Protein AF-A0A1L5NSS5-F1 (afdb_monomer_lite)

Organism: NCBI:txid56730

Secondary structure (DSSP, 8-state):
-HHHHHHHHHH-TTS-HHHHHHHHHHHHHHHHHHHHHHHTT-TTPPPHHHHHHHHHHHHHHHHHHHHHTTS---

Structure (mmCIF, N/CA/C/O backbone):
data_AF-A0A1L5NSS5-F1
#
_entry.id   AF-A0A1L5NSS5-F1
#
loop_
_atom_site.group_PDB
_atom_site.id
_atom_site.type_symbol
_atom_site.label_atom_id
_atom_site.label_alt_id
_atom_site.label_comp_id
_atom_site.label_asym_id
_atom_site.label_entity_id
_atom_site.label_seq_id
_atom_site.pdbx_PDB_ins_code
_atom_site.Cartn_x
_atom_site.Cartn_y
_atom_site.Cartn_z
_atom_site.occupancy
_atom_site.B_iso_or_equiv
_atom_site.auth_seq_id
_atom_site.auth_comp_id
_atom_site.auth_asym_id
_atom_site.auth_atom_id
_atom_site.pdbx_PDB_model_num
ATOM 1 N N . MET A 1 1 ? -13.477 10.391 -2.242 1.00 55.25 1 MET A N 1
ATOM 2 C CA . MET A 1 1 ? -12.466 9.339 -1.978 1.00 55.25 1 MET A CA 1
ATOM 3 C C . MET A 1 1 ? -13.066 8.134 -1.271 1.00 55.25 1 MET A C 1
ATOM 5 O O . MET A 1 1 ? -12.431 7.089 -1.251 1.00 55.25 1 MET A O 1
ATOM 9 N N . ASP A 1 2 ? -14.287 8.249 -0.752 1.00 59.88 2 ASP A N 1
ATOM 10 C CA . ASP A 1 2 ? -14.920 7.212 0.066 1.00 59.88 2 ASP A CA 1
ATOM 11 C C . ASP A 1 2 ? -15.140 5.896 -0.695 1.00 59.88 2 ASP A C 1
ATOM 13 O O . ASP A 1 2 ? -14.934 4.832 -0.127 1.00 59.88 2 ASP A O 1
ATOM 17 N N . VAL A 1 3 ? -15.398 5.961 -2.008 1.00 63.41 3 VAL A N 1
ATOM 18 C CA . VAL A 1 3 ? -15.554 4.775 -2.878 1.00 63.41 3 VAL A CA 1
ATOM 19 C C . VAL A 1 3 ? -14.263 3.949 -2.999 1.00 63.41 3 VAL A C 1
ATOM 21 O O . VAL A 1 3 ? -14.312 2.731 -3.082 1.00 63.41 3 VAL A O 1
ATOM 24 N N . ILE A 1 4 ? -13.082 4.583 -2.976 1.00 74.56 4 ILE A N 1
ATOM 25 C CA . ILE A 1 4 ? -11.799 3.857 -3.092 1.00 74.56 4 ILE A CA 1
ATOM 26 C C . ILE A 1 4 ? -11.431 3.174 -1.766 1.00 74.56 4 ILE A C 1
ATOM 28 O O . ILE A 1 4 ? -10.744 2.155 -1.757 1.00 74.56 4 ILE A O 1
ATOM 32 N N . ALA A 1 5 ? -11.880 3.729 -0.638 1.00 83.00 5 ALA A N 1
ATOM 33 C CA . ALA A 1 5 ? -11.589 3.198 0.691 1.00 83.00 5 ALA A CA 1
ATOM 34 C C . ALA A 1 5 ? -12.588 2.120 1.152 1.00 83.00 5 ALA A C 1
ATOM 36 O O . ALA A 1 5 ? -12.301 1.423 2.123 1.00 83.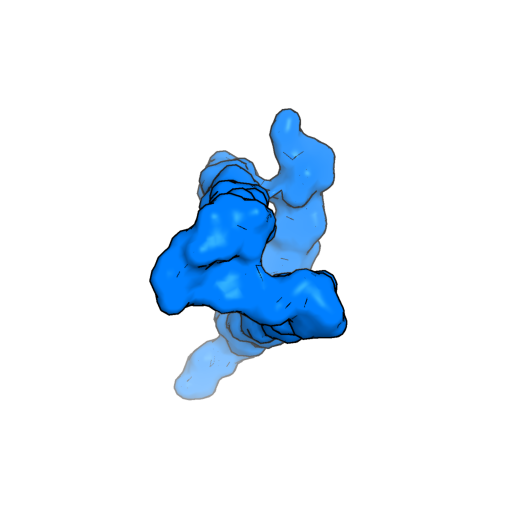00 5 ALA A O 1
ATOM 37 N N . GLU A 1 6 ? -13.732 1.965 0.478 1.00 86.38 6 GLU A N 1
ATOM 38 C CA . GLU A 1 6 ? -14.782 1.001 0.837 1.00 86.38 6 GLU A CA 1
ATOM 39 C C . GLU A 1 6 ? -14.268 -0.447 0.981 1.00 86.38 6 GLU A C 1
ATOM 41 O O . GLU A 1 6 ? -14.505 -1.034 2.041 1.00 86.38 6 GLU A O 1
ATOM 46 N N . PRO A 1 7 ? -13.456 -1.004 0.056 1.00 89.31 7 PRO A N 1
ATOM 47 C CA . PRO A 1 7 ? -12.930 -2.366 0.208 1.00 89.31 7 PRO A CA 1
ATOM 48 C C . PRO A 1 7 ? -12.037 -2.550 1.446 1.00 89.31 7 PRO A C 1
ATOM 50 O O . PRO A 1 7 ? -11.924 -3.647 1.993 1.00 89.31 7 PRO A O 1
ATOM 53 N N . LEU A 1 8 ? -11.408 -1.476 1.940 1.00 90.88 8 LEU A N 1
ATOM 54 C CA . LEU A 1 8 ? -10.645 -1.532 3.190 1.00 90.88 8 LEU A CA 1
ATOM 55 C C . LEU A 1 8 ? -11.555 -1.677 4.411 1.00 90.88 8 LEU A C 1
ATOM 57 O O . LEU A 1 8 ? -11.093 -2.159 5.440 1.00 90.88 8 LEU A O 1
ATOM 61 N N . GLY A 1 9 ? -12.825 -1.277 4.320 1.00 91.06 9 GLY A N 1
ATOM 62 C CA . GLY A 1 9 ? -13.821 -1.513 5.364 1.00 91.06 9 GLY A CA 1
ATOM 63 C C . GLY A 1 9 ? -14.132 -2.996 5.531 1.00 91.06 9 GLY A C 1
ATOM 64 O O . GLY A 1 9 ? -14.218 -3.478 6.656 1.00 91.06 9 GLY A O 1
ATOM 65 N N . GLU A 1 10 ? -14.207 -3.734 4.425 1.00 89.56 10 GLU A N 1
ATOM 66 C CA . GLU A 1 10 ? -14.374 -5.191 4.443 1.00 89.56 10 GLU A CA 1
ATOM 67 C C . GLU A 1 10 ? -13.101 -5.900 4.924 1.00 89.56 10 GLU A C 1
ATOM 69 O O . GLU A 1 10 ? -13.150 -6.867 5.688 1.00 89.56 10 GLU A O 1
ATOM 74 N N . LEU A 1 11 ? -11.930 -5.415 4.495 1.00 90.62 11 LEU A N 1
ATOM 75 C CA . LEU A 1 11 ? -10.651 -6.013 4.872 1.00 90.62 11 LEU A CA 1
ATOM 76 C C . LEU A 1 11 ? -10.247 -5.711 6.321 1.00 90.62 11 LEU A C 1
ATOM 78 O O . LEU A 1 11 ? -9.622 -6.556 6.962 1.00 90.62 11 LEU A O 1
ATOM 82 N N . GLN A 1 12 ? -10.576 -4.531 6.842 1.00 90.88 12 GLN A N 1
ATOM 83 C CA . GLN A 1 12 ? -10.146 -4.037 8.152 1.00 90.88 12 GLN A CA 1
ATOM 84 C C . GLN A 1 12 ? -11.327 -3.359 8.875 1.00 90.88 12 GLN A C 1
ATOM 86 O O . GLN A 1 12 ? -11.336 -2.132 9.031 1.00 90.88 12 GLN A O 1
ATOM 91 N N . PRO A 1 13 ? -12.332 -4.138 9.320 1.00 91.12 13 PRO A N 1
ATOM 92 C CA . PRO A 1 13 ? -13.571 -3.589 9.877 1.00 91.12 13 PRO A CA 1
ATOM 93 C C . PRO A 1 13 ? -13.339 -2.759 11.147 1.00 91.12 13 PRO A C 1
ATOM 95 O O . PRO A 1 13 ? -13.990 -1.731 11.329 1.00 91.12 13 PRO A O 1
ATOM 98 N N . ASP A 1 14 ? -12.354 -3.145 11.961 1.00 91.69 14 ASP A N 1
ATOM 99 C CA . ASP A 1 14 ? -12.018 -2.482 13.227 1.00 91.69 14 ASP A CA 1
ATOM 100 C C . ASP A 1 14 ? -11.226 -1.173 13.049 1.00 91.69 14 ASP A C 1
ATOM 102 O O . ASP A 1 14 ? -11.001 -0.440 14.011 1.00 91.69 14 ASP A O 1
ATOM 106 N N . MET A 1 15 ? -10.775 -0.863 11.827 1.00 91.12 15 MET A N 1
ATOM 107 C CA . 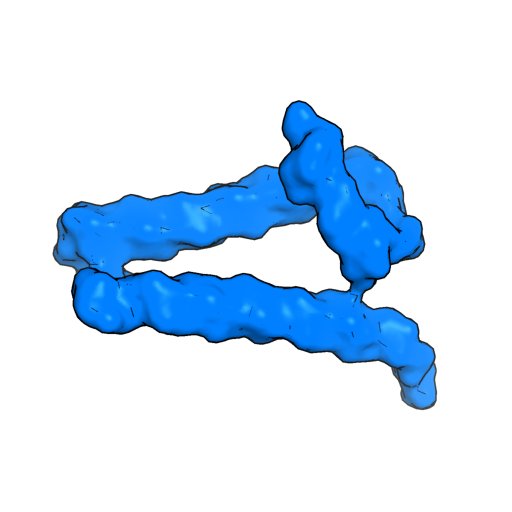MET A 1 15 ? -10.051 0.377 11.539 1.00 91.12 15 MET A CA 1
ATOM 108 C C . MET A 1 15 ? -11.035 1.547 11.384 1.00 91.12 15 MET A C 1
ATOM 110 O O . MET A 1 15 ? -11.969 1.430 10.593 1.00 91.12 15 MET A O 1
ATOM 114 N N . PRO A 1 16 ? -10.833 2.701 12.043 1.00 93.81 16 PRO A N 1
ATOM 115 C CA . PRO A 1 16 ? -11.672 3.881 11.840 1.00 93.81 16 PRO A CA 1
ATOM 116 C C . PRO A 1 16 ? -11.750 4.317 10.368 1.00 93.81 16 PRO A C 1
ATOM 118 O O . PRO A 1 16 ? -10.798 4.168 9.603 1.00 93.81 16 PRO A O 1
ATOM 121 N N . ALA A 1 17 ? -12.882 4.895 9.955 1.00 91.44 17 ALA A N 1
ATOM 122 C CA . ALA A 1 17 ? -13.098 5.291 8.559 1.00 91.44 17 ALA A CA 1
ATOM 123 C C . ALA A 1 17 ? -12.063 6.313 8.048 1.00 91.44 17 ALA A C 1
ATOM 125 O O . ALA A 1 17 ? -11.609 6.211 6.909 1.00 91.44 17 ALA A O 1
ATOM 126 N N . GLU A 1 18 ? -11.657 7.262 8.895 1.00 92.56 18 GLU A N 1
ATOM 127 C CA . GLU A 1 18 ? -10.615 8.242 8.572 1.00 92.56 18 GLU A CA 1
ATOM 128 C C . GLU A 1 18 ? -9.258 7.569 8.316 1.00 92.56 18 GLU A C 1
ATOM 130 O O . GLU A 1 18 ? -8.604 7.841 7.303 1.00 92.56 18 GLU A O 1
ATOM 135 N N . ASP A 1 19 ? -8.883 6.614 9.168 1.00 93.88 19 ASP A N 1
ATOM 136 C CA . ASP A 1 19 ? -7.654 5.835 9.018 1.00 93.88 19 ASP A CA 1
ATOM 137 C C . ASP A 1 19 ? -7.684 4.978 7.749 1.00 93.88 19 ASP A C 1
ATOM 139 O O . ASP A 1 19 ? -6.684 4.898 7.032 1.00 93.88 19 ASP A O 1
ATOM 143 N N . ARG A 1 20 ? -8.843 4.402 7.398 1.00 93.12 20 ARG A N 1
ATOM 144 C CA . ARG A 1 20 ? -9.025 3.697 6.118 1.00 93.12 20 ARG A CA 1
ATOM 145 C C . ARG A 1 20 ? -8.848 4.628 4.922 1.00 93.12 20 ARG A C 1
ATOM 147 O O . ARG A 1 20 ? -8.214 4.241 3.942 1.00 93.12 20 ARG A O 1
ATOM 154 N N . ALA A 1 21 ? -9.337 5.864 4.994 1.00 92.56 21 ALA A N 1
ATOM 155 C CA . ALA A 1 21 ? -9.134 6.847 3.931 1.00 92.56 21 ALA A CA 1
ATOM 156 C C . ALA A 1 21 ? -7.652 7.241 3.787 1.00 92.56 21 ALA A C 1
ATOM 158 O O . ALA A 1 21 ? -7.151 7.399 2.670 1.00 92.56 21 ALA A O 1
ATOM 159 N N . ILE A 1 22 ? -6.918 7.374 4.899 1.00 94.50 22 ILE A N 1
ATOM 160 C CA . ILE A 1 22 ? -5.460 7.569 4.875 1.00 94.50 22 ILE A CA 1
ATOM 161 C C . ILE A 1 22 ? -4.772 6.345 4.262 1.00 94.50 22 ILE A C 1
ATOM 163 O O . ILE A 1 22 ? -3.975 6.504 3.339 1.00 94.50 22 ILE A O 1
ATOM 167 N N . ARG A 1 23 ? -5.134 5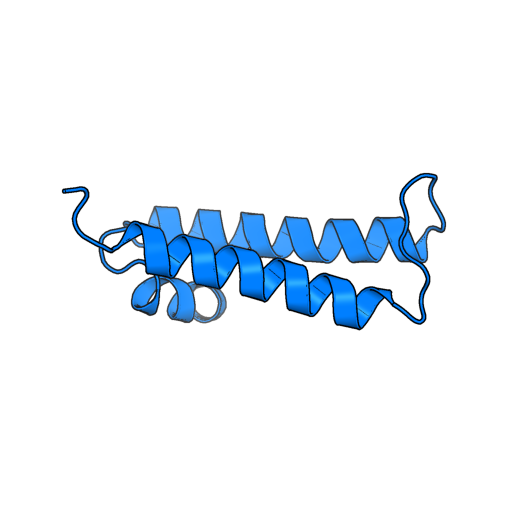.132 4.691 1.00 93.25 23 ARG A N 1
ATOM 168 C CA . ARG A 1 23 ? -4.587 3.879 4.159 1.00 93.25 23 ARG A CA 1
ATOM 169 C C . ARG A 1 23 ? -4.812 3.745 2.654 1.00 93.25 23 ARG A C 1
ATOM 171 O O . ARG A 1 23 ? -3.874 3.386 1.946 1.00 93.25 23 ARG A O 1
ATOM 178 N N . ALA A 1 24 ? -6.003 4.075 2.156 1.00 93.50 24 ALA A N 1
ATOM 179 C CA . ALA A 1 24 ? -6.302 4.069 0.726 1.00 93.50 24 ALA A CA 1
ATOM 180 C C . ALA A 1 24 ? -5.354 4.995 -0.049 1.00 93.50 24 ALA A C 1
ATOM 182 O O . ALA A 1 24 ? -4.783 4.589 -1.059 1.00 93.50 24 ALA A O 1
ATOM 183 N N . ARG A 1 25 ? -5.108 6.210 0.462 1.00 94.81 25 ARG A N 1
ATOM 184 C CA . ARG A 1 25 ? -4.141 7.150 -0.131 1.00 94.81 25 ARG A CA 1
ATOM 185 C C . ARG A 1 25 ? -2.712 6.611 -0.100 1.00 94.81 25 ARG A C 1
ATOM 187 O O . ARG A 1 25 ? -1.995 6.768 -1.083 1.00 94.81 25 ARG A O 1
ATOM 194 N N . THR A 1 26 ? -2.304 5.957 0.987 1.00 95.06 26 THR A N 1
ATOM 195 C CA . THR A 1 26 ? -0.984 5.317 1.088 1.00 95.06 26 THR A CA 1
ATOM 196 C C . THR A 1 26 ? -0.808 4.224 0.037 1.00 95.06 26 THR A C 1
ATOM 198 O O . THR A 1 26 ? 0.199 4.218 -0.665 1.00 95.06 26 THR A O 1
ATOM 201 N N . LEU A 1 27 ? -1.786 3.324 -0.102 1.00 94.25 27 LEU A N 1
ATOM 202 C CA . LEU A 1 27 ? -1.736 2.234 -1.081 1.00 94.25 27 LEU A CA 1
ATOM 203 C C . LEU A 1 27 ? -1.749 2.769 -2.515 1.00 94.25 27 LEU A C 1
ATOM 205 O O . LEU A 1 27 ? -0.937 2.345 -3.334 1.00 94.25 27 LEU A O 1
ATOM 209 N N . PHE A 1 28 ? -2.602 3.758 -2.792 1.00 93.38 28 PHE A N 1
ATOM 210 C CA . PHE A 1 28 ? -2.638 4.454 -4.075 1.00 93.38 28 PHE A CA 1
ATOM 211 C C . PHE A 1 28 ? -1.272 5.067 -4.413 1.00 93.38 28 PHE A C 1
ATOM 213 O O . PHE A 1 28 ? -0.728 4.824 -5.488 1.00 93.38 28 PHE A O 1
ATOM 220 N N . GLY A 1 29 ? -0.674 5.804 -3.472 1.00 95.62 29 GLY A N 1
ATOM 221 C CA . GLY A 1 29 ? 0.649 6.399 -3.644 1.00 95.62 29 GLY A CA 1
ATOM 222 C C . GLY A 1 29 ? 1.754 5.363 -3.856 1.00 95.62 29 GLY A C 1
ATOM 223 O O . GLY A 1 29 ? 2.620 5.572 -4.700 1.00 95.62 29 GLY A O 1
ATOM 224 N N . ALA A 1 30 ? 1.707 4.233 -3.147 1.00 95.44 30 ALA A N 1
ATOM 225 C CA . ALA A 1 30 ? 2.673 3.150 -3.311 1.00 95.44 30 ALA A CA 1
ATOM 226 C C . ALA A 1 30 ? 2.608 2.536 -4.719 1.00 95.44 30 ALA A C 1
ATOM 228 O O . ALA A 1 30 ? 3.634 2.459 -5.393 1.00 95.44 30 ALA A O 1
ATOM 229 N N . VAL A 1 31 ? 1.409 2.174 -5.195 1.00 95.19 31 VAL A N 1
ATOM 230 C CA . VAL A 1 31 ? 1.216 1.612 -6.545 1.00 95.19 31 VAL A CA 1
ATOM 231 C C . VAL A 1 31 ? 1.653 2.611 -7.617 1.00 95.19 31 VAL A C 1
ATOM 233 O O . VAL A 1 31 ? 2.443 2.268 -8.497 1.00 95.19 31 VAL A O 1
ATOM 236 N N . HIS A 1 32 ? 1.211 3.867 -7.518 1.00 94.75 32 HIS A N 1
ATOM 237 C CA . HIS A 1 32 ? 1.608 4.900 -8.475 1.00 94.75 32 HIS A CA 1
ATOM 238 C C . HIS A 1 32 ? 3.110 5.189 -8.439 1.00 94.75 32 HIS A C 1
ATOM 240 O O . HIS A 1 32 ? 3.705 5.395 -9.492 1.00 94.75 32 HIS A O 1
ATOM 246 N N . GLY A 1 33 ? 3.744 5.154 -7.266 1.00 94.31 33 GLY A N 1
ATOM 247 C CA . GLY A 1 33 ? 5.189 5.316 -7.131 1.00 94.31 33 GLY A CA 1
ATOM 248 C C . GLY A 1 33 ? 5.967 4.230 -7.872 1.00 94.31 33 GLY A C 1
ATOM 249 O O . GLY A 1 33 ? 6.873 4.549 -8.640 1.00 94.31 33 GLY A O 1
ATOM 250 N N . VAL A 1 34 ? 5.582 2.961 -7.701 1.00 94.88 34 VAL A N 1
ATOM 251 C CA . VAL A 1 34 ? 6.206 1.829 -8.410 1.00 94.88 34 VAL A CA 1
ATOM 252 C C . VAL A 1 34 ? 6.056 1.979 -9.925 1.00 94.88 34 VAL A C 1
ATOM 254 O O . VAL A 1 34 ? 7.036 1.807 -10.655 1.00 94.88 34 VAL A O 1
ATOM 257 N N . ILE A 1 35 ? 4.865 2.358 -10.400 1.00 95.06 35 ILE A N 1
ATOM 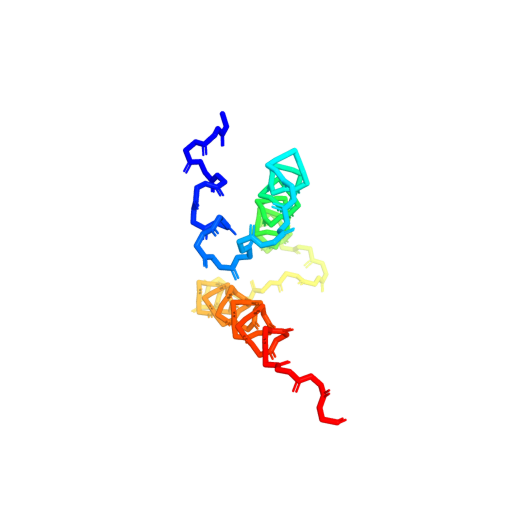258 C CA . ILE A 1 35 ? 4.609 2.595 -11.827 1.00 95.06 35 ILE A CA 1
ATOM 259 C C . ILE A 1 35 ? 5.486 3.738 -12.344 1.00 95.06 35 ILE A C 1
ATOM 261 O O . ILE A 1 35 ? 6.224 3.539 -13.305 1.00 95.06 35 ILE A O 1
ATOM 265 N N . SER A 1 36 ? 5.464 4.909 -11.701 1.00 94.81 36 SER A N 1
ATOM 266 C CA . SER A 1 36 ? 6.224 6.080 -12.155 1.00 94.81 36 SER A CA 1
ATOM 267 C C . SER A 1 36 ? 7.729 5.816 -12.185 1.00 94.81 36 SER A C 1
ATOM 269 O O . SER A 1 36 ? 8.378 6.105 -13.185 1.00 94.81 36 SER A O 1
ATOM 271 N N . ILE A 1 37 ? 8.287 5.193 -11.141 1.00 94.44 37 ILE A N 1
ATOM 272 C CA . ILE A 1 37 ? 9.715 4.836 -11.087 1.00 94.44 37 ILE A CA 1
ATOM 273 C C . ILE A 1 37 ? 10.092 3.879 -12.227 1.00 94.44 37 ILE A C 1
ATOM 275 O O . ILE A 1 37 ? 11.158 4.033 -12.829 1.00 94.44 37 ILE A O 1
ATOM 279 N N . SER A 1 38 ? 9.222 2.910 -12.526 1.00 93.81 38 SER A N 1
ATOM 280 C CA . SER A 1 38 ? 9.444 1.921 -13.587 1.00 93.81 38 SER A CA 1
ATOM 281 C C . SER A 1 38 ? 9.343 2.539 -14.982 1.00 93.81 38 SER A C 1
ATOM 283 O O . SER A 1 38 ? 10.183 2.259 -15.833 1.00 93.81 38 SER A O 1
ATOM 285 N N . LEU A 1 39 ? 8.367 3.424 -15.210 1.00 92.69 39 LEU A N 1
ATOM 286 C CA . LEU A 1 39 ? 8.201 4.135 -16.482 1.00 92.69 39 LEU A CA 1
ATOM 287 C C . LEU A 1 39 ? 9.327 5.144 -16.745 1.00 92.69 39 LEU A C 1
ATOM 289 O O . LEU A 1 39 ? 9.753 5.301 -17.885 1.00 92.69 39 LEU A O 1
ATOM 293 N N . GLU A 1 40 ? 9.838 5.800 -15.703 1.00 93.31 40 GLU A N 1
ATOM 294 C CA . GLU A 1 40 ? 10.970 6.731 -15.796 1.00 93.31 40 GLU A CA 1
ATOM 295 C C . GLU A 1 40 ? 12.328 6.022 -15.977 1.00 93.31 40 GLU A C 1
ATOM 297 O O . GLU A 1 40 ? 13.357 6.694 -16.051 1.00 93.31 40 GLU A O 1
ATOM 302 N N . ALA A 1 41 ? 12.353 4.681 -16.026 1.00 79.25 41 ALA A N 1
ATOM 303 C CA . ALA A 1 41 ? 13.563 3.859 -16.123 1.00 79.25 41 ALA A CA 1
ATOM 304 C C . ALA A 1 41 ? 14.638 4.229 -15.077 1.00 79.25 41 ALA A C 1
ATOM 306 O O . ALA A 1 41 ? 15.843 4.203 -15.341 1.00 79.25 41 ALA A O 1
ATOM 307 N N . ARG A 1 42 ? 14.200 4.600 -13.866 1.00 80.38 42 ARG A N 1
ATOM 308 C CA . ARG A 1 42 ? 15.096 4.918 -12.747 1.00 80.38 42 ARG A CA 1
ATOM 309 C C . ARG A 1 42 ? 15.733 3.648 -12.179 1.00 80.38 42 ARG A C 1
ATOM 311 O O . ARG A 1 42 ? 15.241 2.548 -12.394 1.00 80.38 42 ARG A O 1
ATOM 318 N N . PHE A 1 43 ? 16.807 3.813 -11.400 1.00 70.06 43 PHE A N 1
ATOM 319 C CA . PHE A 1 43 ? 17.699 2.741 -10.913 1.00 70.06 43 PHE A CA 1
ATOM 320 C C . PHE A 1 43 ? 17.031 1.500 -10.282 1.00 70.06 43 PHE A C 1
ATOM 322 O O . PHE A 1 43 ? 17.663 0.451 -10.239 1.00 70.06 43 PHE A O 1
ATOM 329 N N . VAL A 1 44 ? 15.792 1.600 -9.789 1.00 84.38 44 VAL A N 1
ATOM 330 C CA . VAL A 1 44 ? 15.042 0.494 -9.157 1.00 84.38 44 VAL A CA 1
ATOM 331 C C . VAL A 1 44 ? 13.708 0.190 -9.857 1.00 84.38 44 VAL A C 1
ATOM 333 O O . VAL A 1 44 ? 12.819 -0.416 -9.266 1.00 84.38 44 VAL A O 1
ATOM 336 N N . GLY A 1 45 ? 13.540 0.642 -11.102 1.00 88.19 45 GLY A N 1
ATOM 337 C CA . GLY A 1 45 ? 12.356 0.376 -11.915 1.00 88.19 45 GLY A CA 1
ATOM 338 C C . GLY A 1 45 ? 12.229 -1.094 -12.317 1.00 88.19 45 GLY A C 1
ATOM 339 O O . GLY A 1 45 ? 13.224 -1.787 -12.525 1.00 88.19 45 GLY A O 1
ATOM 340 N N . LEU A 1 46 ? 10.991 -1.568 -12.439 1.00 93.06 46 LEU A N 1
ATOM 341 C CA . LEU A 1 46 ? 10.693 -2.935 -12.856 1.00 93.06 46 LEU A CA 1
ATOM 342 C C . LEU A 1 46 ? 10.691 -3.058 -14.390 1.00 93.06 46 LEU A C 1
ATOM 344 O O . LEU A 1 46 ? 10.266 -2.122 -15.075 1.00 93.06 46 LEU A O 1
ATOM 348 N N . PRO A 1 47 ? 11.095 -4.216 -14.951 1.00 92.94 47 PRO A N 1
ATOM 349 C CA . PRO A 1 47 ? 10.904 -4.507 -16.369 1.00 92.94 47 PRO A CA 1
ATOM 350 C C . PRO A 1 47 ? 9.430 -4.374 -16.771 1.00 92.94 47 PRO A C 1
ATOM 352 O O . PRO A 1 47 ? 8.545 -4.872 -16.070 1.00 92.94 47 PRO A O 1
ATOM 355 N N . SER A 1 48 ? 9.148 -3.717 -17.900 1.00 89.81 48 SER A N 1
ATOM 356 C CA . SER A 1 48 ? 7.772 -3.414 -18.324 1.00 89.81 48 SER A CA 1
ATOM 357 C C . SER A 1 48 ? 6.913 -4.664 -18.539 1.00 89.81 48 SER A C 1
ATOM 359 O O . SER A 1 4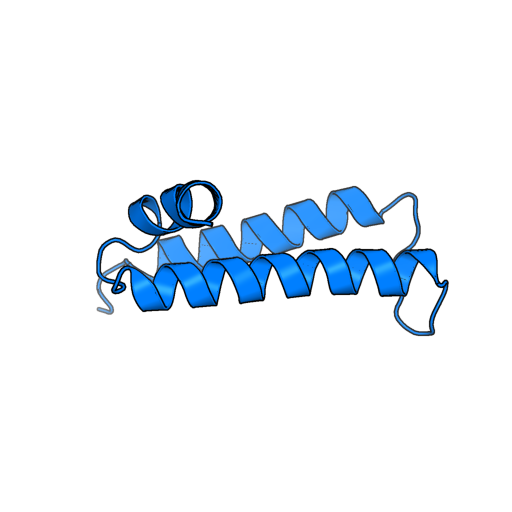8 ? 5.717 -4.635 -18.268 1.00 89.81 48 SER A O 1
ATOM 361 N N . ASP A 1 49 ? 7.522 -5.768 -18.975 1.00 94.44 49 ASP A N 1
ATOM 362 C CA . ASP A 1 49 ? 6.877 -7.073 -19.156 1.00 94.44 49 ASP A CA 1
ATOM 363 C C . ASP A 1 49 ? 6.520 -7.764 -17.828 1.00 94.44 49 ASP A C 1
ATOM 365 O O . ASP A 1 49 ? 5.704 -8.685 -17.811 1.00 94.44 49 ASP A O 1
ATOM 369 N N . ARG A 1 50 ? 7.101 -7.313 -16.709 1.00 95.38 50 ARG A N 1
ATOM 370 C CA . ARG A 1 50 ? 6.854 -7.850 -15.363 1.00 95.38 50 ARG A CA 1
ATOM 371 C C . ARG A 1 50 ? 6.081 -6.907 -14.451 1.00 95.38 50 ARG A C 1
ATOM 373 O O . ARG A 1 50 ? 5.463 -7.386 -13.507 1.00 95.38 50 ARG A O 1
ATOM 380 N N . LEU A 1 51 ? 6.074 -5.604 -14.737 1.00 94.56 51 LEU A N 1
ATOM 381 C CA . LEU A 1 51 ? 5.485 -4.566 -13.884 1.00 94.56 51 LEU A CA 1
ATOM 382 C C . LEU A 1 51 ? 4.065 -4.910 -13.411 1.00 94.56 51 LEU A C 1
ATOM 384 O O . LEU A 1 51 ? 3.794 -4.836 -12.219 1.00 94.56 51 LEU A O 1
ATOM 388 N N . GLY A 1 52 ? 3.177 -5.311 -14.326 1.00 95.50 52 GLY A N 1
ATOM 389 C CA . GLY A 1 52 ? 1.797 -5.661 -13.972 1.00 95.50 52 GLY A CA 1
ATOM 390 C C . GLY A 1 52 ? 1.722 -6.827 -12.983 1.00 95.50 52 GLY A C 1
ATOM 391 O O . GLY A 1 52 ? 1.105 -6.705 -11.932 1.00 95.50 52 GLY A O 1
ATOM 392 N N . ARG A 1 53 ? 2.439 -7.919 -13.272 1.00 97.44 53 ARG A N 1
ATOM 393 C CA . ARG A 1 53 ? 2.471 -9.109 -12.411 1.00 97.44 53 ARG A CA 1
ATOM 394 C C . ARG A 1 53 ? 3.028 -8.806 -11.019 1.00 97.44 53 ARG A C 1
ATOM 396 O O . ARG A 1 53 ? 2.494 -9.296 -10.032 1.00 97.44 53 ARG A O 1
ATOM 403 N N . GLU A 1 54 ? 4.104 -8.030 -10.938 1.00 97.19 54 GLU A N 1
ATOM 404 C CA . GLU A 1 54 ? 4.712 -7.675 -9.650 1.00 97.19 54 GLU A CA 1
ATOM 405 C C . GLU A 1 54 ? 3.804 -6.746 -8.831 1.00 97.19 54 GLU A C 1
ATOM 407 O O . GLU A 1 54 ? 3.749 -6.858 -7.608 1.00 97.19 54 GLU A O 1
ATOM 412 N N . LEU A 1 55 ? 3.048 -5.855 -9.484 1.00 96.50 55 LEU A N 1
ATOM 413 C CA . LEU A 1 55 ? 2.033 -5.042 -8.809 1.00 96.50 55 LEU A CA 1
ATOM 414 C C . LEU A 1 55 ? 0.876 -5.890 -8.275 1.00 96.50 55 LEU A C 1
ATOM 416 O O . LEU A 1 55 ? 0.435 -5.650 -7.151 1.00 96.50 55 LEU A O 1
ATOM 420 N N . ASP A 1 56 ? 0.419 -6.888 -9.035 1.00 96.75 56 ASP A N 1
ATOM 421 C CA . ASP A 1 56 ? -0.610 -7.825 -8.573 1.00 96.75 56 ASP A CA 1
ATOM 422 C C . ASP A 1 56 ? -0.131 -8.589 -7.330 1.00 96.75 56 ASP A C 1
ATOM 424 O O . ASP A 1 56 ? -0.814 -8.599 -6.306 1.00 96.75 56 ASP A O 1
ATOM 428 N N . GLU A 1 57 ? 1.077 -9.160 -7.374 1.00 97.75 57 GLU A N 1
ATOM 429 C CA . GLU A 1 57 ? 1.699 -9.853 -6.235 1.00 97.75 57 GLU A CA 1
ATOM 430 C C . GLU A 1 57 ? 1.878 -8.927 -5.022 1.00 97.75 57 GLU A C 1
ATOM 432 O O . GLU A 1 57 ? 1.584 -9.313 -3.886 1.00 97.75 57 GLU A O 1
ATOM 437 N N . PHE A 1 58 ? 2.300 -7.679 -5.241 1.00 96.25 58 PHE A N 1
ATOM 438 C CA . PHE A 1 58 ? 2.432 -6.675 -4.185 1.00 96.25 58 PHE A CA 1
ATOM 439 C C . PHE A 1 58 ? 1.092 -6.395 -3.491 1.00 96.25 58 PHE A C 1
ATOM 441 O O . PHE A 1 58 ? 1.009 -6.427 -2.259 1.00 96.25 58 PHE A O 1
ATOM 448 N N . VAL A 1 59 ? 0.027 -6.162 -4.265 1.00 94.12 59 VAL A N 1
ATOM 449 C CA . VAL A 1 59 ? -1.318 -5.916 -3.727 1.00 94.12 59 VAL A CA 1
ATOM 450 C C . VAL A 1 59 ? -1.841 -7.152 -2.996 1.00 94.12 59 VAL A C 1
ATOM 452 O O . VAL A 1 59 ? -2.307 -7.036 -1.860 1.00 94.12 59 VAL A O 1
ATOM 455 N N . LEU A 1 60 ? -1.718 -8.339 -3.596 1.00 95.12 60 LEU A N 1
ATOM 456 C CA . LEU A 1 60 ? -2.163 -9.598 -2.994 1.00 95.12 60 LEU A CA 1
ATOM 457 C C . LEU A 1 60 ? -1.421 -9.907 -1.692 1.00 95.12 60 LEU A C 1
ATOM 459 O O . LEU A 1 60 ? -2.049 -10.334 -0.725 1.00 95.12 60 LEU A O 1
ATOM 463 N N . THR A 1 61 ? -0.120 -9.624 -1.624 1.00 96.31 61 THR A N 1
ATOM 464 C CA . THR A 1 61 ? 0.683 -9.787 -0.405 1.00 96.31 61 THR A CA 1
ATOM 465 C C . THR A 1 61 ? 0.175 -8.887 0.722 1.00 96.31 61 THR A C 1
ATOM 467 O O . THR A 1 61 ? 0.016 -9.340 1.858 1.00 96.31 61 THR A O 1
ATOM 470 N N . ILE A 1 62 ? -0.139 -7.621 0.423 1.00 93.38 62 ILE A N 1
ATOM 471 C CA . ILE A 1 62 ? -0.714 -6.696 1.411 1.00 93.38 62 ILE A CA 1
ATOM 472 C C . ILE A 1 62 ? -2.086 -7.182 1.881 1.00 93.38 62 ILE A C 1
ATOM 474 O O . ILE A 1 62 ? -2.354 -7.181 3.085 1.00 93.38 62 ILE A O 1
ATOM 478 N N . VAL A 1 63 ? -2.947 -7.615 0.956 1.00 92.56 63 VAL A N 1
ATOM 479 C CA . VAL A 1 63 ? -4.278 -8.143 1.282 1.00 92.56 63 VAL A CA 1
ATOM 480 C C . VAL A 1 63 ? -4.158 -9.392 2.156 1.00 92.56 63 VAL A C 1
ATOM 482 O O . VAL A 1 63 ? -4.798 -9.461 3.204 1.00 92.56 63 VAL A O 1
ATOM 485 N N . ALA A 1 64 ? -3.296 -10.343 1.793 1.00 92.88 64 ALA A N 1
ATOM 486 C CA . ALA A 1 64 ? -3.050 -11.549 2.577 1.00 92.88 64 ALA A CA 1
ATOM 487 C C . ALA A 1 64 ? -2.559 -11.214 3.995 1.00 92.88 64 ALA A C 1
ATOM 489 O O . ALA A 1 64 ? -3.068 -11.766 4.971 1.00 92.88 64 ALA A O 1
ATOM 490 N N . GLY A 1 65 ? -1.636 -10.256 4.126 1.00 91.88 65 GLY A N 1
ATOM 491 C CA . GLY A 1 65 ? -1.173 -9.761 5.423 1.00 91.88 65 GLY A CA 1
ATOM 492 C C . GLY A 1 65 ? -2.285 -9.108 6.251 1.00 91.88 65 GLY A C 1
ATOM 493 O O . GLY A 1 65 ? -2.389 -9.364 7.452 1.00 91.88 65 GLY A O 1
ATOM 494 N N . ALA A 1 66 ? -3.156 -8.313 5.621 1.00 89.56 66 ALA A N 1
ATOM 495 C CA . ALA A 1 66 ? -4.312 -7.713 6.285 1.00 89.56 66 ALA A CA 1
ATOM 496 C C . ALA A 1 66 ? -5.298 -8.779 6.788 1.00 89.56 66 ALA A C 1
ATOM 498 O O . ALA A 1 66 ? -5.777 -8.679 7.915 1.00 89.56 66 ALA A O 1
ATOM 499 N N . VAL A 1 67 ? -5.553 -9.824 5.993 1.00 88.06 67 VAL A N 1
ATOM 500 C CA . VAL A 1 67 ? -6.411 -10.959 6.369 1.00 88.06 67 VAL A CA 1
ATOM 501 C C . VAL A 1 67 ? -5.807 -11.751 7.530 1.00 88.06 67 VAL A C 1
ATOM 503 O O . VAL A 1 67 ? -6.511 -12.037 8.498 1.00 88.06 67 VAL A O 1
ATOM 506 N N . ALA A 1 68 ? -4.514 -12.078 7.462 1.00 87.69 68 ALA A N 1
ATOM 507 C CA . ALA A 1 68 ? -3.813 -12.835 8.499 1.00 87.69 68 ALA A CA 1
ATOM 508 C C . ALA A 1 68 ? -3.754 -12.077 9.834 1.00 87.69 68 ALA A C 1
ATOM 510 O O . ALA A 1 68 ? -3.909 -12.680 10.893 1.00 87.69 68 ALA A O 1
ATOM 511 N N . GLY A 1 69 ? -3.600 -10.749 9.794 1.00 82.38 69 GLY A N 1
ATOM 512 C CA . GLY A 1 69 ? -3.615 -9.894 10.982 1.00 82.38 69 GLY A CA 1
ATOM 513 C C . GLY A 1 69 ? -4.947 -9.872 11.744 1.00 82.38 69 GLY A C 1
ATOM 514 O O . GLY A 1 69 ? -4.961 -9.424 12.888 1.00 82.38 69 GLY A O 1
ATOM 515 N N . ARG A 1 70 ? -6.045 -10.362 11.145 1.00 75.12 70 ARG A N 1
ATOM 516 C CA . ARG A 1 70 ? -7.350 -10.522 11.813 1.00 75.12 70 ARG A CA 1
ATOM 517 C C . ARG A 1 70 ? -7.458 -11.791 12.652 1.00 75.12 70 ARG A C 1
ATOM 519 O O . ARG A 1 70 ? -8.364 -11.885 13.475 1.00 75.12 70 ARG A O 1
ATOM 526 N N . ALA A 1 71 ? -6.604 -12.790 12.421 1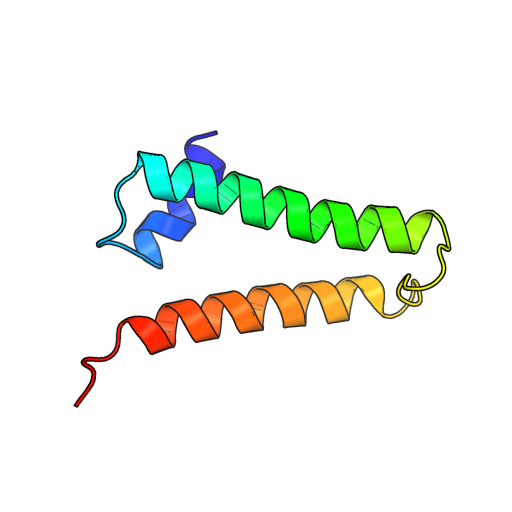.00 67.12 71 ALA A N 1
ATOM 527 C CA . ALA A 1 71 ? -6.633 -14.001 13.229 1.00 67.12 71 ALA A CA 1
ATOM 528 C C . ALA A 1 71 ? -6.285 -13.638 14.686 1.00 67.12 71 ALA A C 1
ATOM 530 O O . ALA A 1 71 ? -5.352 -12.854 14.897 1.00 67.12 71 ALA A O 1
ATOM 531 N N . PRO A 1 72 ? -6.999 -14.180 15.694 1.00 58.12 72 PRO A N 1
ATOM 532 C CA . PRO A 1 72 ? -6.625 -13.982 17.086 1.00 58.12 72 PRO A CA 1
ATOM 533 C C . PRO A 1 72 ? -5.158 -14.372 17.256 1.00 58.12 72 PRO A C 1
ATOM 535 O O . PRO A 1 72 ? -4.763 -15.479 16.884 1.00 58.12 72 PRO A O 1
ATOM 538 N N . ARG A 1 73 ? -4.336 -13.458 17.780 1.00 58.88 73 ARG A N 1
ATOM 539 C CA . ARG A 1 73 ? -2.988 -13.826 18.214 1.00 58.88 73 ARG A CA 1
ATOM 540 C C . ARG A 1 73 ? -3.161 -14.772 19.400 1.00 58.88 73 ARG A C 1
ATOM 542 O O . ARG A 1 73 ? -3.666 -14.339 20.433 1.00 58.88 73 ARG A O 1
ATOM 549 N N . ALA A 1 74 ? -2.858 -16.050 19.172 1.00 55.34 74 ALA A N 1
ATOM 550 C CA . ALA A 1 74 ? -2.855 -17.091 20.195 1.00 55.34 74 ALA A CA 1
ATOM 551 C C . ALA A 1 74 ? -1.834 -16.785 21.299 1.00 55.34 74 ALA A C 1
ATOM 553 O O . ALA A 1 74 ? -0.796 -16.157 20.977 1.00 55.34 74 ALA A O 1
#

pLDDT: mean 88.48, std 10.75, range [55.25, 97.75]

Foldseek 3Di:
DQVQLVVVCVLPVPDDSVVSVVVSVVLVCVLVVQVVCQVVVHPPHDDPVCSVVVSVVVVVVVSVVSNVVPPPPD

Radius of gyration: 14.52 Å; chains: 1; bounding box: 33×26×39 Å

Sequence (74 aa):
MDVIAEPLGELQPDMPAEDRAIRARTLFGAVHGVISISLEARFVGLPSDRLGRELDEFVLTIVAGAVAGRAPRA